Protein AF-A0A8J4TJF1-F1 (afdb_monomer_lite)

Secondary structure (DSSP, 8-state):
---PPPP-TT----STTEEEEEEPTTS--EEEETTEEEEPPTT-EEEEEEEEETTTEEEEEETTEEEEPPTT-EEEEEEEE-SS-EEEEEEEEPPGGGT-SS--SS--------PPPPSS------------------S------------

Sequence (151 aa):
MNVGGAVNEELQYYGPDSVCVDHDVNKAWSSARCSEVSTLSATRATCHRRICSSTEGLLLIFADNYFQCPLYGGSVRIDTVNTYYYLTGNATCPACSNVCQNCPSVQQLRQNSPSDEPKTIPCGKSGMSIYMNCNFRLLISIFLCTALMNK

Radius of gyration: 22.41 Å; chains: 1; bounding box: 71×41×35 Å

Foldseek 3Di:
DDPPPDDPQVQADDDPQKDKWAFDQVWWKWKDFAPDIDTDHRRDIGIFGWDADLAQFIWTDRPHDTWGAPQQWAKTWDFDADQGITMTGITTGHHSVVRDPRYYPDYDHDPPPRDDRPPGGHHHPPPPVPPPPPPPDDDDDDDDPDDPPDD

Organism: NCBI:txid100268

Structure (mmCIF, N/CA/C/O backbone):
data_AF-A0A8J4TJF1-F1
#
_entry.id   AF-A0A8J4TJF1-F1
#
loop_
_atom_site.group_PDB
_atom_site.id
_atom_site.type_symbol
_atom_site.label_atom_id
_atom_site.label_alt_id
_atom_site.label_comp_id
_atom_site.label_asym_id
_atom_site.label_entity_id
_atom_site.label_seq_id
_atom_site.pdbx_PDB_ins_code
_atom_site.Cartn_x
_atom_site.Cartn_y
_atom_site.Cartn_z
_atom_site.occupancy
_atom_site.B_iso_or_equiv
_atom_site.auth_seq_id
_atom_site.auth_comp_id
_atom_site.auth_asym_id
_atom_site.auth_atom_id
_atom_site.pdbx_PDB_model_num
ATOM 1 N N . MET A 1 1 ? 14.263 -29.223 -10.123 1.00 31.64 1 MET A N 1
ATOM 2 C CA . MET A 1 1 ? 13.463 -28.146 -10.743 1.00 31.64 1 MET A CA 1
ATOM 3 C C . MET A 1 1 ? 13.932 -26.840 -10.140 1.00 31.64 1 MET A C 1
ATOM 5 O O . MET A 1 1 ? 13.804 -26.655 -8.940 1.00 31.64 1 MET A O 1
ATOM 9 N N . ASN A 1 2 ? 14.598 -26.020 -10.947 1.00 27.58 2 ASN A N 1
ATOM 10 C CA . ASN A 1 2 ? 15.139 -24.733 -10.539 1.00 27.58 2 ASN A CA 1
ATOM 11 C C . ASN A 1 2 ? 14.001 -23.718 -10.698 1.00 27.58 2 ASN A C 1
ATOM 13 O O . ASN A 1 2 ? 13.703 -23.307 -11.817 1.00 27.58 2 ASN A O 1
ATOM 17 N N . VAL A 1 3 ? 13.288 -23.411 -9.615 1.00 41.81 3 VAL A N 1
ATOM 18 C CA . VAL A 1 3 ? 12.370 -22.270 -9.620 1.00 41.81 3 VAL A CA 1
ATOM 19 C C . VAL A 1 3 ? 13.282 -21.055 -9.536 1.00 41.81 3 VAL A C 1
ATOM 21 O O . VAL A 1 3 ? 13.799 -20.755 -8.463 1.00 41.81 3 VAL A O 1
ATOM 24 N N . GLY A 1 4 ? 13.569 -20.423 -10.680 1.00 34.03 4 GLY A N 1
ATOM 25 C CA . GLY A 1 4 ? 14.208 -19.109 -10.693 1.00 34.03 4 GLY A CA 1
ATOM 26 C C . GLY A 1 4 ? 13.456 -18.230 -9.700 1.00 34.03 4 GLY A C 1
ATOM 27 O O . GLY A 1 4 ? 12.236 -18.112 -9.808 1.00 34.03 4 GLY A O 1
ATOM 28 N N . GLY A 1 5 ? 14.150 -17.761 -8.660 1.00 38.03 5 GLY A N 1
ATOM 29 C CA . GLY A 1 5 ? 13.518 -17.152 -7.492 1.00 38.03 5 GLY A CA 1
ATOM 30 C C . GLY A 1 5 ? 12.552 -16.055 -7.921 1.00 38.03 5 GLY A C 1
ATOM 31 O O . GLY A 1 5 ? 12.964 -15.109 -8.588 1.00 38.03 5 GLY A O 1
ATOM 32 N N . ALA A 1 6 ? 11.271 -16.211 -7.582 1.00 54.47 6 ALA A N 1
ATOM 33 C CA . ALA A 1 6 ? 10.248 -15.231 -7.909 1.00 54.47 6 ALA A CA 1
ATOM 34 C C . ALA A 1 6 ? 10.659 -13.873 -7.324 1.00 54.47 6 ALA A C 1
ATOM 36 O O . ALA A 1 6 ? 10.808 -13.721 -6.110 1.00 54.47 6 ALA A O 1
ATOM 37 N N . VAL A 1 7 ? 10.897 -12.900 -8.200 1.00 65.31 7 VAL A N 1
ATOM 38 C CA . VAL A 1 7 ? 11.175 -11.521 -7.809 1.00 65.31 7 VAL A CA 1
ATOM 39 C C . VAL A 1 7 ? 9.899 -10.904 -7.245 1.00 65.31 7 VAL A C 1
ATOM 41 O O . VAL A 1 7 ? 8.835 -10.963 -7.853 1.00 65.31 7 VAL A O 1
ATOM 44 N N . ASN A 1 8 ? 10.000 -10.323 -6.052 1.00 78.06 8 ASN A N 1
ATOM 45 C CA . ASN A 1 8 ? 8.882 -9.677 -5.376 1.00 78.06 8 ASN A CA 1
ATOM 46 C C . ASN A 1 8 ? 8.742 -8.209 -5.817 1.00 78.06 8 ASN A C 1
ATOM 48 O O . ASN A 1 8 ? 8.940 -7.292 -5.022 1.00 78.06 8 ASN A O 1
ATOM 52 N N . GLU A 1 9 ? 8.471 -7.990 -7.104 1.00 81.12 9 GLU A N 1
ATOM 53 C CA . GLU A 1 9 ? 8.419 -6.653 -7.727 1.00 81.12 9 GLU A CA 1
ATOM 54 C C . GLU A 1 9 ? 7.304 -5.766 -7.159 1.00 81.12 9 GLU A C 1
ATOM 56 O O . GLU A 1 9 ? 7.412 -4.544 -7.158 1.00 81.12 9 GLU A O 1
ATOM 61 N N . GLU A 1 10 ? 6.247 -6.389 -6.637 1.00 85.69 10 GLU A N 1
ATOM 62 C CA . GLU A 1 10 ? 5.093 -5.717 -6.036 1.00 85.69 10 GLU A CA 1
ATOM 63 C C . GLU A 1 10 ? 5.268 -5.508 -4.523 1.00 85.69 10 GLU A C 1
ATOM 65 O O . GLU A 1 10 ? 4.343 -5.044 -3.864 1.00 85.69 10 GLU A O 1
ATOM 70 N N . LEU A 1 11 ? 6.438 -5.867 -3.973 1.00 87.69 11 LEU A N 1
ATOM 71 C CA . LEU A 1 11 ? 6.795 -5.757 -2.554 1.00 87.69 11 LEU A CA 1
ATOM 72 C C . LEU A 1 11 ? 5.826 -6.474 -1.599 1.00 87.69 11 LEU A C 1
ATOM 74 O O . LEU A 1 11 ? 5.649 -6.055 -0.459 1.00 87.69 11 LEU A O 1
ATOM 78 N N . GLN A 1 12 ? 5.233 -7.582 -2.045 1.00 90.88 12 GLN A N 1
ATOM 79 C CA . GLN A 1 12 ? 4.273 -8.359 -1.270 1.00 90.88 12 GLN A CA 1
ATOM 80 C C . GLN A 1 12 ? 4.888 -8.974 -0.009 1.00 90.88 12 GLN A C 1
ATOM 82 O O . GLN A 1 12 ? 6.053 -9.374 0.031 1.00 90.88 12 GLN A O 1
ATOM 87 N N . TYR A 1 13 ? 4.064 -9.138 1.011 1.00 91.75 13 TYR A N 1
ATOM 88 C CA . TYR A 1 13 ? 4.376 -9.866 2.224 1.00 91.75 13 TYR A CA 1
ATOM 89 C C . TYR A 1 13 ? 3.330 -10.952 2.463 1.00 91.75 13 TYR A C 1
ATOM 91 O O . TYR A 1 13 ? 2.130 -10.685 2.506 1.00 91.75 13 TYR A O 1
ATOM 99 N N . TYR A 1 14 ? 3.806 -12.171 2.699 1.00 90.94 14 TYR A N 1
ATOM 100 C CA . TYR A 1 14 ? 2.970 -13.319 3.027 1.00 90.94 14 TYR A CA 1
ATOM 101 C C . TYR A 1 14 ? 3.228 -13.729 4.478 1.00 90.94 14 TYR A C 1
ATOM 103 O O . TYR A 1 14 ? 4.363 -14.018 4.858 1.00 90.94 14 TYR A O 1
ATOM 111 N N . GLY A 1 15 ? 2.182 -13.737 5.303 1.00 91.56 15 GLY A N 1
ATOM 112 C CA . GLY A 1 15 ? 2.283 -14.082 6.721 1.00 91.56 15 GLY A CA 1
ATOM 113 C C . GLY A 1 15 ? 0.997 -13.796 7.503 1.00 91.56 15 GLY A C 1
ATOM 114 O O . GLY A 1 15 ? 0.049 -13.251 6.936 1.00 91.56 15 GLY A O 1
ATOM 115 N N . PRO A 1 16 ? 0.946 -14.133 8.804 1.00 91.75 16 PRO A N 1
ATOM 116 C CA . PRO A 1 16 ? -0.249 -13.937 9.639 1.00 91.75 16 PRO A CA 1
ATOM 117 C C . PRO A 1 16 ? -0.647 -12.460 9.785 1.00 91.75 16 PRO A C 1
ATOM 119 O O . PRO A 1 16 ? -1.823 -12.135 9.923 1.00 91.75 16 PRO A O 1
ATOM 122 N N . ASP A 1 17 ? 0.329 -11.561 9.676 1.00 93.31 17 ASP A N 1
ATOM 123 C CA . ASP A 1 17 ? 0.119 -10.114 9.703 1.00 93.31 17 ASP A CA 1
ATOM 124 C C . ASP A 1 17 ? -0.021 -9.522 8.296 1.00 93.31 17 ASP A C 1
ATOM 126 O O . ASP A 1 17 ? 0.309 -8.358 8.084 1.00 93.31 17 ASP A O 1
ATOM 130 N N . SER A 1 18 ? -0.442 -10.317 7.310 1.00 95.50 18 SER A N 1
ATOM 131 C CA . SER A 1 18 ? -0.733 -9.808 5.970 1.00 95.50 18 SER A CA 1
ATOM 132 C C . SER A 1 18 ? -2.194 -9.381 5.837 1.00 95.50 18 SER A C 1
ATOM 134 O O . SER A 1 18 ? -3.092 -9.942 6.465 1.00 95.50 18 SER A O 1
ATOM 136 N N . VAL A 1 19 ? -2.429 -8.366 5.012 1.00 95.94 19 VAL A N 1
ATOM 137 C CA . VAL A 1 19 ? -3.747 -7.997 4.493 1.00 95.94 19 VAL A CA 1
ATOM 138 C C . VAL A 1 19 ? -3.614 -7.760 2.997 1.00 95.94 19 VAL A C 1
ATOM 140 O O . VAL A 1 19 ? -2.650 -7.139 2.550 1.00 95.94 19 VAL A O 1
ATOM 143 N N . CYS A 1 20 ? -4.557 -8.284 2.221 1.00 95.00 20 CYS A N 1
ATOM 144 C CA . CYS A 1 20 ? -4.565 -8.108 0.777 1.00 95.00 20 CYS A CA 1
ATOM 145 C C . CYS A 1 20 ? -5.432 -6.907 0.406 1.00 95.00 20 CYS A C 1
ATOM 147 O O . CYS A 1 20 ? -6.517 -6.726 0.960 1.00 95.00 20 CYS A O 1
ATOM 149 N N . VAL A 1 21 ? -4.915 -6.078 -0.496 1.00 93.81 21 VAL A N 1
ATOM 150 C CA . VAL A 1 21 ? -5.565 -4.858 -0.974 1.00 93.81 21 VAL A CA 1
ATOM 151 C C . VAL A 1 21 ? -5.646 -4.888 -2.488 1.00 93.81 21 VAL A C 1
ATOM 153 O O . VAL A 1 21 ? -4.705 -5.317 -3.161 1.00 93.81 21 VAL A O 1
ATOM 156 N N . ASP A 1 22 ? -6.775 -4.430 -3.009 1.00 92.00 22 ASP A N 1
ATOM 157 C CA . ASP A 1 22 ? -6.994 -4.345 -4.446 1.00 92.00 22 ASP A CA 1
ATOM 158 C C . ASP A 1 22 ? -6.221 -3.163 -5.029 1.00 92.00 22 ASP A C 1
ATOM 160 O O . ASP A 1 22 ? -6.065 -2.110 -4.397 1.00 92.00 22 ASP A O 1
ATOM 164 N N . HIS A 1 23 ? -5.745 -3.319 -6.258 1.00 89.75 23 HIS A N 1
ATOM 165 C CA . HIS A 1 23 ? -5.196 -2.208 -7.025 1.00 89.75 23 HIS A CA 1
ATOM 166 C C . HIS A 1 23 ? -6.340 -1.325 -7.529 1.00 89.75 23 HIS A C 1
ATOM 168 O O . HIS A 1 23 ? -7.396 -1.813 -7.927 1.00 89.75 23 HIS A O 1
ATOM 174 N N . ASP A 1 24 ? -6.144 -0.008 -7.515 1.00 83.00 24 ASP A N 1
ATOM 175 C CA . ASP A 1 24 ? -7.087 0.915 -8.149 1.00 83.00 24 ASP A CA 1
ATOM 176 C C . ASP A 1 24 ? -6.978 0.807 -9.678 1.00 83.00 24 ASP A C 1
ATOM 178 O O . ASP A 1 24 ? -5.943 1.114 -10.277 1.00 83.00 24 ASP A O 1
ATOM 182 N N . VAL A 1 25 ? -8.083 0.419 -10.318 1.00 76.44 25 VAL A N 1
ATOM 183 C CA . VAL A 1 25 ? -8.192 0.258 -11.776 1.00 76.44 25 VAL A CA 1
ATOM 184 C C . VAL A 1 25 ? -7.883 1.532 -12.566 1.00 76.44 25 VAL A C 1
ATOM 186 O O . VAL A 1 25 ? -7.453 1.452 -13.715 1.00 76.44 25 VAL A O 1
ATOM 189 N N . ASN A 1 26 ? -8.067 2.710 -11.963 1.00 79.38 26 ASN A N 1
ATOM 190 C CA . ASN A 1 26 ? -7.852 4.004 -12.618 1.00 79.38 26 ASN A CA 1
ATOM 191 C C . ASN A 1 26 ? -6.432 4.548 -12.416 1.00 79.38 26 ASN A C 1
ATOM 193 O O . ASN A 1 26 ? -6.047 5.546 -13.033 1.00 79.38 26 ASN A O 1
ATOM 197 N N . LYS A 1 27 ? -5.664 3.928 -11.517 1.00 79.44 27 LYS A N 1
ATOM 198 C CA . LYS A 1 27 ? -4.320 4.344 -11.107 1.00 79.44 27 LYS A CA 1
ATOM 199 C C . LYS A 1 27 ? -3.440 3.102 -11.007 1.00 79.44 27 LYS A C 1
ATOM 201 O O . LYS A 1 27 ? -3.050 2.677 -9.917 1.00 79.44 27 LYS A O 1
ATOM 206 N N . ALA A 1 28 ? -3.170 2.538 -12.186 1.00 78.19 28 ALA A N 1
ATOM 207 C CA . ALA A 1 28 ? -2.385 1.327 -12.361 1.00 78.19 28 ALA A CA 1
ATOM 208 C C . ALA A 1 28 ? -1.059 1.398 -11.601 1.00 78.19 28 ALA A C 1
ATOM 210 O O . ALA A 1 28 ? -0.428 2.453 -11.499 1.00 78.19 28 ALA A O 1
ATOM 211 N N . TRP A 1 29 ? -0.650 0.250 -11.077 1.00 87.69 29 TRP A N 1
ATOM 212 C CA . TRP A 1 29 ? 0.616 0.130 -10.383 1.00 87.69 29 TRP A CA 1
ATOM 213 C C . TRP A 1 29 ? 1.750 -0.006 -11.387 1.00 87.69 29 TRP A C 1
ATOM 215 O O . TRP A 1 29 ? 1.602 -0.609 -12.451 1.00 87.69 29 TRP A O 1
ATOM 225 N N . SER A 1 30 ? 2.909 0.517 -11.026 1.00 88.81 30 SER A N 1
ATOM 226 C CA . SER A 1 30 ? 4.137 0.318 -11.777 1.00 88.81 30 SER A CA 1
ATOM 227 C C . SER A 1 30 ? 5.286 0.038 -10.832 1.00 88.81 30 SER A C 1
ATOM 229 O O . SER A 1 30 ? 5.451 0.740 -9.830 1.00 88.81 30 SER A O 1
ATOM 231 N N . SER A 1 31 ? 6.087 -0.960 -11.184 1.00 88.56 31 SER A N 1
ATOM 232 C CA . SER A 1 31 ? 7.399 -1.192 -10.600 1.00 88.56 31 SER A CA 1
ATOM 233 C C . SER A 1 31 ? 8.465 -0.734 -11.594 1.00 88.56 31 SER A C 1
ATOM 235 O O . SER A 1 31 ? 8.351 -0.945 -12.799 1.00 88.56 31 SER A O 1
ATOM 237 N N . ALA A 1 32 ? 9.504 -0.072 -11.103 1.00 88.00 32 ALA A N 1
ATOM 238 C CA . ALA A 1 32 ? 10.636 0.353 -11.910 1.00 88.00 32 ALA A CA 1
ATOM 239 C C . ALA A 1 32 ? 11.941 -0.133 -11.283 1.00 88.00 32 ALA A C 1
ATOM 241 O O . ALA A 1 32 ? 12.126 -0.065 -10.063 1.00 88.00 32 ALA A O 1
ATOM 242 N N . ARG A 1 33 ? 12.851 -0.604 -12.134 1.00 87.50 33 ARG A N 1
ATOM 243 C CA . ARG A 1 33 ? 14.202 -1.035 -11.778 1.00 87.50 33 ARG A CA 1
ATOM 244 C C . ARG A 1 33 ? 15.162 -0.610 -12.880 1.00 87.50 33 ARG A C 1
ATOM 246 O O . ARG A 1 33 ? 14.969 -0.950 -14.040 1.00 87.50 33 ARG A O 1
ATOM 253 N N . CYS A 1 34 ? 16.235 0.092 -12.530 1.00 84.06 34 CYS A N 1
ATOM 254 C CA . CYS A 1 34 ? 17.134 0.695 -13.515 1.00 84.06 34 CYS A CA 1
ATOM 255 C C . CYS A 1 34 ? 16.369 1.550 -14.546 1.00 84.06 34 CYS A C 1
ATOM 257 O O . CYS A 1 34 ? 15.718 2.522 -14.176 1.00 84.06 34 CYS A O 1
ATOM 259 N N . SER A 1 35 ? 16.450 1.198 -15.831 1.00 81.12 35 SER A N 1
ATOM 260 C CA . SER A 1 35 ? 15.706 1.833 -16.926 1.00 81.12 35 SER A CA 1
ATOM 261 C C . SER A 1 35 ? 14.476 1.026 -17.351 1.00 81.12 35 SER A C 1
ATOM 263 O O . SER A 1 35 ? 13.811 1.390 -18.317 1.00 81.12 35 SER A O 1
ATOM 265 N N . GLU A 1 36 ? 14.188 -0.076 -16.659 1.00 83.12 36 GLU A N 1
ATOM 266 C CA . GLU A 1 36 ? 13.055 -0.950 -16.934 1.00 83.12 36 GLU A CA 1
ATOM 267 C C . GLU A 1 36 ? 11.865 -0.527 -16.076 1.00 83.12 36 GLU A C 1
ATOM 269 O O . GLU A 1 36 ? 11.976 -0.352 -14.860 1.00 83.12 36 GLU A O 1
ATOM 274 N N . VAL A 1 37 ? 10.716 -0.364 -16.727 1.00 83.81 37 VAL A N 1
ATOM 275 C CA . VAL A 1 37 ? 9.444 -0.055 -16.080 1.00 83.81 37 VAL A CA 1
ATOM 276 C C . VAL A 1 37 ? 8.456 -1.147 -16.450 1.00 83.81 37 VAL A C 1
ATOM 278 O O . VAL A 1 37 ? 8.179 -1.376 -17.627 1.00 83.81 37 VAL A O 1
ATOM 281 N N . SER A 1 38 ? 7.905 -1.789 -15.431 1.00 82.94 38 SER A N 1
ATOM 282 C CA . SER A 1 38 ? 6.863 -2.797 -15.542 1.00 82.94 38 SER A CA 1
ATOM 283 C C . SER A 1 38 ? 5.551 -2.197 -15.054 1.00 82.94 38 SER A C 1
ATOM 285 O O . SER A 1 38 ? 5.408 -1.833 -13.887 1.00 82.94 38 SER A O 1
ATOM 287 N N . THR A 1 39 ? 4.565 -2.088 -15.943 1.00 82.94 39 THR A N 1
ATOM 288 C CA . THR A 1 39 ? 3.191 -1.762 -15.543 1.00 82.94 39 THR A CA 1
ATOM 289 C C . THR 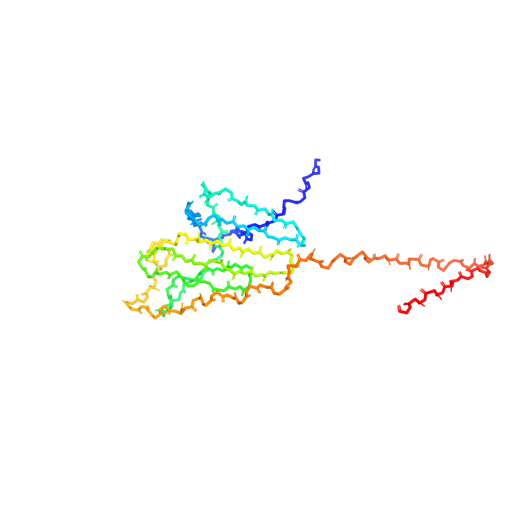A 1 39 ? 2.489 -3.036 -15.091 1.00 82.94 39 THR A C 1
ATOM 291 O O . THR A 1 39 ? 2.448 -4.033 -15.811 1.00 82.94 39 THR A O 1
ATOM 294 N N . LEU A 1 40 ? 1.928 -3.001 -13.890 1.00 75.94 40 LEU A N 1
ATOM 295 C CA . LEU A 1 40 ? 1.231 -4.118 -13.275 1.00 75.94 40 LEU A CA 1
ATOM 296 C C . LEU A 1 40 ? -0.263 -4.018 -13.603 1.00 75.94 40 LEU A C 1
ATOM 298 O O . LEU A 1 40 ? -0.845 -2.931 -13.602 1.00 75.94 40 LEU A O 1
ATOM 302 N N . SER A 1 41 ? -0.892 -5.157 -13.909 1.00 69.06 41 SER A N 1
ATOM 303 C CA . SER A 1 41 ? -2.325 -5.189 -14.229 1.00 69.06 41 SER A CA 1
ATOM 304 C C . SER A 1 41 ? -3.148 -4.689 -13.048 1.00 69.06 41 SER A C 1
ATOM 306 O O . SER A 1 41 ? -3.060 -5.245 -11.956 1.00 69.06 41 SER A O 1
ATOM 308 N N . ALA A 1 42 ? -4.011 -3.707 -13.298 1.00 63.72 42 ALA A N 1
ATOM 309 C CA . ALA A 1 42 ? -4.820 -3.073 -12.265 1.00 63.72 42 ALA A CA 1
ATOM 310 C C . ALA A 1 42 ? -5.981 -3.951 -11.746 1.00 63.72 42 ALA A C 1
ATOM 312 O O . ALA A 1 42 ? -6.673 -3.574 -10.812 1.00 63.72 42 ALA A O 1
ATOM 313 N N . THR A 1 43 ? -6.199 -5.136 -12.327 1.00 63.19 43 THR A N 1
ATOM 314 C CA . THR A 1 43 ? -7.216 -6.121 -11.902 1.00 63.19 43 THR A CA 1
ATOM 315 C C . THR A 1 43 ? -6.710 -7.110 -10.847 1.00 63.19 43 THR A C 1
ATOM 317 O O . THR A 1 43 ? -7.211 -8.231 -10.746 1.00 63.19 43 THR A O 1
ATOM 320 N N . ARG A 1 44 ? -5.675 -6.740 -10.091 1.00 80.50 44 ARG A N 1
ATOM 321 C CA . ARG A 1 44 ? -4.991 -7.625 -9.143 1.00 80.50 44 ARG A CA 1
ATOM 322 C C . ARG A 1 44 ? -5.113 -7.100 -7.717 1.00 80.50 44 ARG A C 1
ATOM 324 O O . ARG A 1 44 ? -5.335 -5.916 -7.490 1.00 80.50 44 ARG A O 1
ATOM 331 N N . ALA A 1 45 ? -4.933 -8.010 -6.769 1.00 89.00 45 ALA A N 1
ATOM 332 C CA . ALA A 1 45 ? -4.733 -7.699 -5.364 1.00 89.00 45 ALA A CA 1
ATOM 333 C C . ALA A 1 45 ? -3.321 -8.121 -4.958 1.00 89.00 45 ALA A C 1
ATOM 335 O O . ALA A 1 45 ? -2.793 -9.111 -5.476 1.00 89.00 45 ALA A O 1
ATOM 336 N N . THR A 1 46 ? -2.721 -7.388 -4.025 1.00 90.94 46 THR A N 1
ATOM 337 C CA . THR A 1 46 ? -1.424 -7.744 -3.436 1.00 90.94 46 THR A CA 1
ATOM 338 C C . THR A 1 46 ? -1.500 -7.725 -1.918 1.00 90.94 46 THR A C 1
ATOM 340 O O . THR A 1 46 ? -2.231 -6.926 -1.331 1.00 90.94 46 THR A O 1
ATOM 343 N N . CYS A 1 47 ? -0.782 -8.644 -1.272 1.00 93.62 47 CYS A N 1
ATOM 344 C CA . CYS A 1 47 ? -0.812 -8.799 0.181 1.00 93.62 47 CYS A CA 1
ATOM 345 C C . CYS A 1 47 ? 0.390 -8.114 0.819 1.00 93.62 47 CYS A C 1
ATOM 347 O O . CYS A 1 47 ? 1.514 -8.313 0.372 1.00 93.62 47 CYS A O 1
ATOM 349 N N . HIS A 1 48 ? 0.153 -7.320 1.862 1.00 94.44 48 HIS A N 1
ATOM 350 C CA . HIS A 1 48 ? 1.172 -6.500 2.524 1.00 94.44 48 HIS A CA 1
ATOM 351 C C . HIS A 1 48 ? 1.087 -6.635 4.029 1.00 94.44 48 HIS A C 1
ATOM 353 O O . HIS A 1 48 ? 0.032 -6.957 4.578 1.00 94.44 48 HIS A O 1
ATOM 359 N N . ARG A 1 49 ? 2.204 -6.384 4.714 1.00 95.94 49 ARG A N 1
ATOM 360 C CA . ARG A 1 49 ? 2.228 -6.423 6.175 1.00 95.94 49 ARG A CA 1
ATOM 361 C C . ARG A 1 49 ? 1.387 -5.270 6.725 1.00 95.94 49 ARG A C 1
ATOM 363 O O . ARG A 1 49 ? 1.455 -4.156 6.211 1.00 95.94 49 ARG A O 1
ATOM 370 N N . ARG A 1 50 ? 0.628 -5.531 7.788 1.00 96.00 50 ARG A N 1
ATOM 371 C CA . ARG A 1 50 ? -0.193 -4.530 8.477 1.00 96.00 50 ARG A CA 1
ATOM 372 C C . ARG A 1 50 ? 0.324 -4.202 9.871 1.00 96.00 50 ARG A C 1
ATOM 374 O O . ARG A 1 50 ? 0.890 -5.055 10.549 1.00 96.00 50 ARG A O 1
ATOM 381 N N . ILE A 1 51 ? 0.006 -2.997 10.331 1.00 95.88 51 ILE A N 1
ATOM 382 C CA . ILE A 1 51 ? -0.007 -2.617 11.746 1.00 95.88 51 ILE A CA 1
ATOM 383 C C . ILE A 1 51 ? -1.375 -2.018 12.067 1.00 95.88 51 ILE A C 1
ATOM 385 O O . ILE A 1 51 ? -1.932 -1.255 11.280 1.00 95.88 51 ILE A O 1
ATOM 389 N N . CYS A 1 52 ? -1.908 -2.362 13.238 1.00 96.38 52 CYS A N 1
ATOM 390 C CA . CYS A 1 52 ? -3.094 -1.725 13.797 1.00 96.38 52 CYS A CA 1
ATOM 391 C C . CYS A 1 52 ? -2.672 -0.758 14.903 1.00 96.38 52 CYS A C 1
ATOM 393 O O . CYS A 1 52 ? -2.078 -1.173 15.897 1.00 96.38 52 CYS A O 1
ATOM 395 N N . SER A 1 53 ? -2.998 0.517 14.725 1.00 94.94 53 SER A N 1
ATOM 396 C CA . SER A 1 53 ? -2.729 1.599 15.665 1.00 94.94 53 SER A CA 1
ATOM 397 C C . SER A 1 53 ? -4.043 2.144 16.217 1.00 94.94 53 S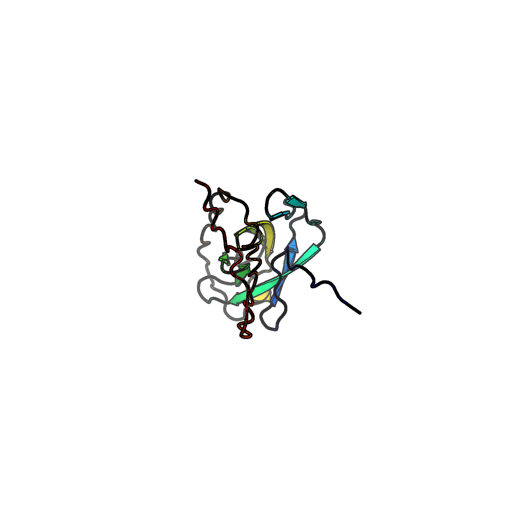ER A C 1
ATOM 399 O O . SER A 1 53 ? -4.971 2.435 15.463 1.00 94.94 53 SER A O 1
ATOM 401 N N . SER A 1 54 ? -4.120 2.333 17.534 1.00 94.75 54 SER A N 1
ATOM 402 C CA . SER A 1 54 ? -5.300 2.917 18.181 1.00 94.75 54 SER A CA 1
ATOM 403 C C . SER A 1 54 ? -5.487 4.405 17.872 1.00 94.75 54 SER A C 1
ATOM 405 O O . SER A 1 54 ? -6.567 4.934 18.119 1.00 94.75 54 SER A O 1
ATOM 407 N N . THR A 1 55 ? -4.466 5.078 17.333 1.00 93.44 55 THR A N 1
ATOM 408 C CA . THR A 1 55 ? -4.504 6.498 16.947 1.00 93.44 55 THR A CA 1
ATOM 409 C C . THR A 1 55 ? -4.499 6.691 15.435 1.00 93.44 55 THR A C 1
ATOM 411 O O . THR A 1 55 ? -5.168 7.585 14.924 1.00 93.44 55 THR A O 1
ATOM 414 N N . GLU A 1 56 ? -3.771 5.844 14.706 1.00 93.94 56 GLU A N 1
ATOM 415 C CA . GLU A 1 56 ? -3.598 5.973 13.257 1.00 93.94 56 GLU A CA 1
ATOM 416 C C . GLU A 1 56 ? -4.446 4.987 12.453 1.00 93.94 56 GLU A C 1
ATOM 418 O O . GLU A 1 56 ? -4.520 5.135 11.239 1.00 93.94 56 GLU A O 1
ATOM 423 N N . GLY A 1 57 ? -5.116 4.022 13.085 1.00 95.94 57 GLY A N 1
ATOM 424 C CA . GLY A 1 57 ? -5.919 3.012 12.398 1.00 95.94 57 GLY A CA 1
ATOM 425 C C . GLY A 1 57 ? -5.067 1.942 11.714 1.00 95.94 57 GLY A C 1
ATOM 426 O O . GLY A 1 57 ? -4.103 1.440 12.292 1.00 95.94 57 GLY A O 1
ATOM 427 N N . LEU A 1 58 ? -5.449 1.555 10.496 1.00 96.88 58 LEU A N 1
ATOM 428 C CA . LEU A 1 58 ? -4.731 0.560 9.700 1.00 96.88 58 LEU A CA 1
ATOM 429 C C . LEU A 1 58 ? -3.549 1.214 8.968 1.00 96.88 58 LEU A C 1
ATOM 431 O O . LEU A 1 58 ? -3.739 2.133 8.172 1.00 96.88 58 LEU A O 1
ATOM 435 N N . LEU A 1 59 ? -2.344 0.700 9.203 1.00 96.25 59 LEU A N 1
ATOM 436 C CA . LEU A 1 59 ? -1.136 1.044 8.458 1.00 96.25 59 LEU A CA 1
ATOM 437 C C . LEU A 1 59 ? -0.719 -0.148 7.597 1.00 96.25 59 LEU A C 1
ATOM 439 O O . LEU A 1 59 ? -0.596 -1.265 8.106 1.00 96.25 59 LEU A O 1
ATOM 443 N N . LEU A 1 60 ? -0.472 0.090 6.313 1.00 95.94 60 LEU A N 1
ATOM 444 C CA . LEU A 1 60 ? 0.167 -0.874 5.420 1.00 95.94 60 LEU A CA 1
ATOM 445 C C . LEU A 1 60 ? 1.664 -0.604 5.366 1.00 95.94 60 LEU A C 1
ATOM 447 O O . LEU A 1 60 ? 2.084 0.552 5.347 1.00 95.94 60 LEU A O 1
ATOM 451 N N . ILE A 1 61 ? 2.459 -1.666 5.310 1.00 93.31 61 ILE A N 1
ATOM 452 C CA . ILE A 1 61 ? 3.911 -1.574 5.195 1.00 93.31 61 ILE A CA 1
ATOM 453 C C . ILE A 1 61 ? 4.330 -2.083 3.826 1.00 93.31 61 ILE A C 1
ATOM 455 O O . ILE A 1 61 ? 4.103 -3.249 3.497 1.00 93.31 61 ILE A O 1
ATOM 459 N N . PHE A 1 62 ? 4.993 -1.211 3.074 1.00 90.19 62 PHE A N 1
ATOM 460 C CA . PHE A 1 62 ? 5.631 -1.539 1.807 1.00 90.19 62 PHE A CA 1
ATOM 461 C C . PHE A 1 62 ? 7.132 -1.314 1.941 1.00 90.19 62 PHE A C 1
ATOM 463 O O . PHE A 1 62 ? 7.573 -0.189 2.185 1.00 90.19 62 PHE A O 1
ATOM 470 N N . ALA A 1 63 ? 7.913 -2.386 1.790 1.00 81.12 63 ALA A N 1
ATOM 471 C CA . ALA A 1 63 ? 9.318 -2.408 2.197 1.00 81.12 63 ALA A CA 1
ATOM 472 C C . ALA A 1 63 ? 9.478 -1.921 3.653 1.00 81.12 63 ALA A C 1
ATOM 474 O O . ALA A 1 63 ? 9.093 -2.647 4.565 1.00 81.12 63 ALA A O 1
ATOM 475 N N . ASP A 1 64 ? 9.969 -0.696 3.855 1.00 82.50 64 ASP A N 1
ATOM 476 C CA . ASP A 1 64 ? 10.184 -0.077 5.171 1.00 82.50 64 ASP A CA 1
ATOM 477 C C . ASP A 1 64 ? 9.320 1.181 5.393 1.00 82.50 64 ASP A C 1
ATOM 479 O O . ASP A 1 64 ? 9.499 1.908 6.371 1.00 82.50 64 ASP A O 1
ATOM 483 N N . ASN A 1 65 ? 8.386 1.459 4.477 1.00 89.69 65 ASN A N 1
ATOM 484 C CA . ASN A 1 65 ? 7.540 2.647 4.503 1.00 89.69 65 ASN A CA 1
ATOM 485 C C . ASN A 1 65 ? 6.119 2.312 4.951 1.00 89.69 65 ASN A C 1
ATOM 487 O O . ASN A 1 65 ? 5.566 1.270 4.592 1.00 89.69 65 ASN A O 1
ATOM 491 N N . TYR A 1 66 ? 5.524 3.232 5.707 1.00 92.81 66 TYR A N 1
ATOM 492 C CA . TYR A 1 66 ? 4.196 3.093 6.291 1.00 92.81 66 TYR A CA 1
ATOM 493 C C . TYR A 1 66 ? 3.205 3.963 5.528 1.00 92.81 66 TYR A C 1
ATOM 495 O O . TYR A 1 66 ? 3.434 5.157 5.348 1.00 92.81 66 TYR A O 1
ATOM 503 N N . PHE A 1 67 ? 2.085 3.372 5.129 1.00 94.38 67 PHE A N 1
ATOM 504 C CA . PHE A 1 67 ? 1.003 4.056 4.436 1.00 94.38 67 PHE A CA 1
ATOM 505 C C . PHE A 1 67 ? -0.262 3.945 5.268 1.00 94.38 67 PHE A C 1
ATOM 507 O O . PHE A 1 67 ? -0.777 2.850 5.504 1.00 94.38 67 PHE A O 1
ATOM 514 N N . GLN A 1 68 ? -0.761 5.090 5.723 1.00 95.50 68 GLN A N 1
ATOM 515 C CA . GLN A 1 68 ? -1.983 5.135 6.511 1.00 95.50 68 GLN A CA 1
ATOM 516 C C . GLN A 1 68 ? -3.214 4.958 5.618 1.00 95.50 68 GLN A C 1
ATOM 518 O O . GLN A 1 68 ? -3.439 5.745 4.697 1.00 95.50 68 GLN A O 1
ATOM 523 N N . CYS A 1 69 ? -4.019 3.935 5.906 1.00 95.38 69 CYS A N 1
ATOM 524 C CA . CYS A 1 69 ? -5.308 3.728 5.259 1.00 95.38 69 CYS A CA 1
ATOM 525 C C . CYS A 1 69 ? -6.374 4.660 5.852 1.00 95.38 69 CYS A C 1
ATOM 527 O O . CYS A 1 69 ? -6.393 4.850 7.072 1.00 95.38 69 CYS A O 1
ATOM 529 N N . PRO A 1 70 ? -7.317 5.179 5.045 1.00 95.50 70 PRO A N 1
ATOM 530 C CA . PRO A 1 70 ? -8.471 5.902 5.568 1.00 95.50 70 PRO A CA 1
ATOM 531 C C . PRO A 1 70 ? -9.306 5.047 6.526 1.00 95.50 70 PRO A C 1
ATOM 533 O O . PRO A 1 70 ? -9.542 3.866 6.269 1.00 95.50 70 PRO A O 1
ATOM 536 N N . LEU A 1 71 ? -9.798 5.654 7.609 1.00 95.44 71 LEU A N 1
ATOM 537 C CA . LEU A 1 71 ? -10.528 4.964 8.679 1.00 95.44 71 LEU A CA 1
ATOM 538 C C . LEU A 1 71 ? -11.692 4.100 8.163 1.00 95.44 71 LEU A C 1
ATOM 540 O O . LEU A 1 71 ? -11.858 2.959 8.596 1.00 95.44 71 LEU A O 1
ATOM 544 N N . TYR A 1 72 ? -12.452 4.632 7.205 1.00 95.50 72 TYR A N 1
ATOM 545 C CA . TYR A 1 72 ? -13.623 3.985 6.603 1.00 95.50 72 TYR A CA 1
ATOM 546 C C . TYR A 1 72 ? -13.309 3.209 5.313 1.00 95.50 72 TYR A C 1
ATOM 548 O O . TYR A 1 72 ? -14.223 2.741 4.639 1.00 95.50 72 TYR A O 1
ATOM 556 N N . GLY A 1 73 ? -12.027 3.049 4.981 1.00 94.88 73 GLY A N 1
ATOM 557 C CA . GLY A 1 73 ? -11.576 2.466 3.723 1.00 94.88 73 GLY A CA 1
ATOM 558 C C . GLY A 1 73 ? -11.536 3.485 2.586 1.00 94.88 73 GLY A C 1
ATOM 559 O O . GLY A 1 73 ? -12.015 4.614 2.706 1.00 94.88 73 GLY A O 1
ATOM 560 N N . GLY A 1 74 ? -10.912 3.086 1.483 1.00 92.25 74 GLY A N 1
ATOM 561 C CA . GLY A 1 74 ? -10.726 3.935 0.309 1.00 92.25 74 GLY A CA 1
ATOM 562 C C . GLY A 1 74 ? -9.310 3.880 -0.247 1.00 92.25 74 GLY A C 1
ATOM 563 O O . GLY A 1 74 ? -8.486 3.068 0.169 1.00 92.25 74 GLY A O 1
ATOM 564 N N . SER A 1 75 ? -9.035 4.749 -1.214 1.00 90.62 75 SER A N 1
ATOM 565 C CA . SER A 1 75 ? -7.768 4.741 -1.940 1.00 90.62 75 SER A CA 1
ATOM 566 C C . SER A 1 75 ? -6.652 5.437 -1.161 1.00 90.62 75 SER A C 1
ATOM 568 O O . SER A 1 75 ? -6.825 6.553 -0.671 1.00 90.62 75 SER A O 1
ATOM 570 N N . VAL A 1 76 ? -5.470 4.826 -1.147 1.00 91.81 76 VAL A N 1
ATOM 571 C CA . VAL A 1 76 ? -4.218 5.432 -0.686 1.00 91.81 76 VAL A CA 1
ATOM 572 C C . VAL A 1 76 ? -3.176 5.368 -1.798 1.00 91.81 76 VAL A C 1
ATOM 574 O O . VAL A 1 76 ? -3.025 4.342 -2.459 1.00 91.81 76 VAL A O 1
ATOM 577 N N . ARG A 1 77 ? -2.459 6.472 -2.027 1.00 91.88 77 ARG A N 1
ATOM 578 C CA . ARG A 1 77 ? -1.330 6.489 -2.959 1.00 91.88 77 ARG A CA 1
ATOM 579 C C . ARG A 1 77 ? -0.147 5.772 -2.316 1.00 91.88 77 ARG A C 1
ATOM 581 O O . ARG A 1 77 ? 0.314 6.179 -1.253 1.00 91.88 77 ARG A O 1
ATOM 588 N N . ILE A 1 78 ? 0.322 4.726 -2.980 1.00 91.06 78 ILE A N 1
ATOM 589 C CA . ILE A 1 78 ? 1.570 4.043 -2.670 1.00 91.06 78 ILE A CA 1
ATOM 590 C C . ILE A 1 78 ? 2.652 4.665 -3.535 1.00 91.06 78 ILE A C 1
ATOM 592 O O . ILE A 1 78 ? 2.493 4.791 -4.750 1.00 91.06 78 ILE A O 1
ATOM 596 N N . ASP A 1 79 ? 3.731 5.074 -2.889 1.00 90.25 79 ASP A N 1
ATOM 597 C CA . ASP A 1 79 ? 4.897 5.636 -3.544 1.00 90.25 79 ASP A CA 1
ATOM 598 C C . ASP A 1 79 ? 6.115 5.332 -2.682 1.00 90.25 79 ASP A C 1
ATOM 600 O O . ASP A 1 79 ? 6.270 5.878 -1.592 1.00 90.25 79 ASP A O 1
ATOM 604 N N . THR A 1 80 ? 6.906 4.342 -3.084 1.00 89.12 80 THR A N 1
ATOM 605 C CA . THR A 1 80 ? 7.962 3.812 -2.226 1.00 89.12 80 THR A CA 1
ATOM 606 C C . THR A 1 80 ? 9.134 3.284 -3.027 1.00 89.12 80 THR A C 1
ATOM 608 O O . THR A 1 80 ? 8.980 2.751 -4.122 1.00 89.12 80 THR A O 1
ATOM 611 N N . VAL A 1 81 ? 10.326 3.405 -2.457 1.00 87.38 81 VAL A N 1
ATOM 612 C CA . VAL A 1 81 ? 11.569 2.923 -3.045 1.00 87.38 81 VAL A CA 1
ATOM 613 C C . VAL A 1 81 ? 12.287 2.025 -2.046 1.00 87.38 81 VAL A C 1
ATOM 615 O O . VAL A 1 81 ? 12.367 2.336 -0.858 1.00 87.38 81 VAL A O 1
ATOM 618 N N . ASN A 1 82 ? 12.825 0.905 -2.527 1.00 83.94 82 ASN A N 1
ATOM 619 C CA . ASN A 1 82 ? 13.766 0.081 -1.776 1.00 83.94 82 ASN A CA 1
ATOM 620 C C . ASN A 1 82 ? 15.090 -0.065 -2.548 1.00 83.94 82 ASN A C 1
ATOM 622 O O . ASN A 1 82 ? 15.343 0.622 -3.533 1.00 83.94 82 ASN A O 1
ATOM 626 N N . THR A 1 83 ? 15.973 -0.961 -2.104 1.00 82.31 83 THR A N 1
ATOM 627 C CA . THR A 1 83 ? 17.285 -1.165 -2.745 1.00 82.31 83 THR A CA 1
ATOM 628 C C . THR A 1 83 ? 17.209 -1.659 -4.198 1.00 82.31 83 THR A C 1
ATOM 630 O O . THR A 1 83 ? 18.192 -1.523 -4.929 1.00 82.31 83 THR A O 1
ATOM 633 N N . TYR A 1 84 ? 16.081 -2.227 -4.627 1.00 82.69 84 TYR A N 1
ATOM 634 C CA . TYR A 1 84 ? 15.926 -2.919 -5.910 1.00 82.69 84 TYR A CA 1
ATOM 635 C C . TYR A 1 84 ? 14.836 -2.341 -6.813 1.00 82.69 84 TYR A C 1
ATOM 637 O O . TYR A 1 84 ? 15.004 -2.382 -8.026 1.00 82.69 84 TYR A O 1
ATOM 645 N N . TYR A 1 85 ? 13.751 -1.821 -6.240 1.00 85.44 85 TYR A N 1
ATOM 646 C CA . TYR A 1 85 ? 12.553 -1.401 -6.956 1.00 85.44 85 TYR A CA 1
ATOM 647 C C . TYR A 1 85 ? 12.028 -0.071 -6.424 1.00 85.44 85 TYR A C 1
ATOM 649 O O . TYR A 1 85 ? 12.019 0.182 -5.216 1.00 85.44 85 TYR A O 1
ATOM 657 N N . TYR A 1 86 ? 11.553 0.754 -7.347 1.00 88.25 86 TYR A N 1
ATOM 658 C CA . TYR A 1 86 ? 10.595 1.814 -7.077 1.00 88.25 86 TYR A CA 1
ATOM 659 C C . TYR A 1 86 ? 9.197 1.287 -7.406 1.00 88.25 86 TYR A C 1
ATOM 661 O O . TYR A 1 86 ? 9.004 0.709 -8.471 1.00 88.25 86 TYR A O 1
ATOM 669 N N . LEU A 1 87 ? 8.244 1.445 -6.494 1.00 89.38 87 LEU A N 1
ATOM 670 C CA . LEU A 1 87 ? 6.868 0.990 -6.642 1.00 89.38 87 LEU A CA 1
ATOM 671 C C . LEU A 1 87 ? 5.924 2.167 -6.433 1.00 89.38 87 LEU A C 1
ATOM 673 O O . LEU A 1 87 ? 5.994 2.856 -5.413 1.00 89.38 87 LEU A O 1
ATOM 677 N N . THR A 1 88 ? 5.011 2.365 -7.377 1.00 90.19 88 THR A N 1
ATOM 678 C CA . THR A 1 88 ? 4.036 3.448 -7.297 1.00 90.19 88 THR A CA 1
ATOM 679 C C . THR A 1 88 ? 2.679 3.032 -7.851 1.00 90.19 88 THR A C 1
ATOM 681 O O . THR A 1 88 ? 2.599 2.251 -8.795 1.00 90.19 88 THR A O 1
ATOM 684 N N . GLY A 1 89 ? 1.600 3.529 -7.250 1.00 89.69 89 GLY A N 1
ATOM 685 C CA . GLY A 1 89 ? 0.223 3.197 -7.626 1.00 89.69 89 GLY A CA 1
ATOM 686 C C . GLY A 1 89 ? -0.773 3.639 -6.559 1.00 89.69 89 GLY A C 1
ATOM 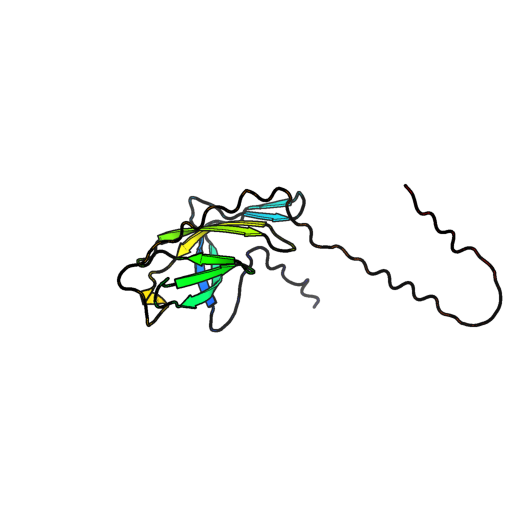687 O O . GLY A 1 89 ? -0.409 4.385 -5.649 1.00 89.69 89 GLY A O 1
ATOM 688 N N . ASN A 1 90 ? -2.020 3.182 -6.650 1.00 91.25 90 ASN A N 1
ATOM 689 C CA . ASN A 1 90 ? -3.015 3.376 -5.594 1.00 91.25 90 ASN A CA 1
ATOM 690 C C . ASN A 1 90 ? -3.544 2.033 -5.081 1.00 91.25 90 ASN A C 1
ATOM 692 O O . ASN A 1 90 ? -4.000 1.198 -5.864 1.00 91.25 90 ASN A O 1
ATOM 696 N N . ALA A 1 91 ? -3.506 1.839 -3.766 1.00 91.94 91 ALA A N 1
ATOM 697 C CA . ALA A 1 91 ? -4.100 0.691 -3.094 1.00 91.94 91 ALA A CA 1
ATOM 698 C C . ALA A 1 91 ? -5.499 1.045 -2.582 1.00 91.94 91 ALA A C 1
ATOM 700 O O . ALA A 1 91 ? -5.689 2.106 -1.985 1.00 91.94 91 ALA A O 1
ATOM 701 N N . THR A 1 92 ? -6.455 0.136 -2.744 1.00 93.50 92 THR A N 1
ATOM 702 C CA . THR A 1 92 ? -7.779 0.250 -2.130 1.00 93.50 92 THR A CA 1
ATOM 703 C C . THR A 1 92 ? -7.749 -0.416 -0.760 1.00 93.50 92 THR A C 1
ATOM 705 O O . THR A 1 92 ? -7.778 -1.640 -0.638 1.00 93.50 92 THR A O 1
ATOM 708 N N . CYS A 1 93 ? -7.666 0.397 0.290 1.00 94.50 93 CYS A N 1
ATOM 709 C CA . CYS A 1 93 ? -7.685 -0.077 1.663 1.00 94.50 93 CYS A CA 1
ATOM 710 C C . CYS A 1 93 ? -9.095 -0.505 2.095 1.00 94.50 93 CYS A C 1
ATOM 712 O O . CYS A 1 93 ? -10.062 0.226 1.840 1.00 94.50 93 CYS A O 1
ATOM 714 N N . PRO A 1 94 ? -9.224 -1.607 2.854 1.00 96.31 94 PRO A N 1
ATOM 715 C CA . PRO A 1 94 ? -10.444 -1.891 3.597 1.00 96.31 94 PRO A CA 1
ATOM 716 C C . PRO A 1 94 ? -10.634 -0.885 4.741 1.00 96.31 94 PRO A C 1
ATOM 718 O O . PRO A 1 94 ? -9.693 -0.211 5.171 1.00 96.31 94 PRO A O 1
ATOM 721 N N . ALA A 1 95 ? -11.852 -0.824 5.281 1.00 96.75 95 ALA A N 1
ATOM 722 C CA . ALA A 1 95 ? -12.110 -0.107 6.525 1.00 96.75 95 ALA A CA 1
ATOM 723 C C . ALA A 1 95 ? -11.282 -0.698 7.674 1.00 96.75 95 ALA A C 1
ATOM 725 O O . ALA A 1 95 ? -11.116 -1.917 7.768 1.00 96.75 95 ALA A O 1
ATOM 726 N N . CYS A 1 96 ? -10.809 0.160 8.583 1.00 97.38 96 CYS A N 1
ATOM 727 C CA . CYS A 1 96 ? -9.982 -0.267 9.713 1.00 97.38 96 CYS A CA 1
ATOM 728 C C . CYS A 1 96 ? -10.675 -1.364 10.536 1.00 97.38 96 CYS A C 1
ATOM 730 O O . CYS A 1 96 ? -10.052 -2.370 10.861 1.00 97.38 96 CYS A O 1
ATOM 732 N N . SER A 1 97 ? -11.978 -1.221 10.797 1.00 97.25 97 SER A N 1
ATOM 733 C CA . SER A 1 97 ? -12.778 -2.168 11.585 1.00 97.25 97 SER A CA 1
ATOM 734 C C . SER A 1 97 ? -12.887 -3.566 10.973 1.00 97.25 97 SER A C 1
ATOM 736 O O . SER A 1 97 ? -13.226 -4.511 11.677 1.00 97.25 97 SER A O 1
ATOM 738 N N . ASN A 1 98 ? -12.608 -3.717 9.675 1.00 97.50 98 ASN A N 1
ATOM 739 C CA . ASN A 1 98 ? -12.638 -5.020 9.008 1.00 97.50 98 ASN A CA 1
ATOM 740 C C . ASN A 1 98 ? -11.353 -5.822 9.264 1.00 97.50 98 ASN A C 1
ATOM 742 O O . ASN A 1 98 ? -11.321 -7.023 9.011 1.00 97.50 98 ASN A O 1
ATOM 746 N N . VAL A 1 99 ? -10.288 -5.163 9.731 1.00 96.94 99 VAL A N 1
ATOM 747 C CA . VAL A 1 99 ? -8.939 -5.740 9.856 1.00 96.94 99 VAL A CA 1
ATOM 748 C C . VAL A 1 99 ? -8.394 -5.624 11.282 1.00 96.94 99 VAL A C 1
ATOM 750 O O . VAL A 1 99 ? -7.680 -6.506 11.760 1.00 96.94 99 VAL A O 1
ATOM 753 N N . CYS A 1 100 ? -8.708 -4.530 11.968 1.00 96.69 100 CYS A N 1
ATOM 754 C CA . CYS A 1 100 ? -8.195 -4.169 13.279 1.00 96.69 100 CYS A CA 1
ATOM 755 C C . CYS A 1 100 ? -9.315 -4.180 14.321 1.00 96.69 100 CYS A C 1
ATOM 757 O O . CYS A 1 100 ? -10.432 -3.749 14.054 1.00 96.69 100 CYS A O 1
ATOM 759 N N . GLN A 1 101 ? -8.993 -4.622 15.539 1.00 94.56 101 GLN A N 1
ATOM 760 C CA . GLN A 1 101 ? -9.941 -4.624 16.659 1.00 94.56 101 GLN A CA 1
ATOM 761 C C . GLN A 1 101 ? -10.081 -3.243 17.320 1.00 94.56 101 GLN A C 1
ATOM 763 O O . GLN A 1 101 ? -11.171 -2.872 17.739 1.00 94.56 101 GLN A O 1
ATOM 768 N N . ASN A 1 102 ? -8.991 -2.470 17.385 1.00 92.31 102 ASN A N 1
ATOM 769 C CA . ASN A 1 102 ? -8.937 -1.178 18.073 1.00 92.31 102 ASN A CA 1
ATOM 770 C C . ASN A 1 102 ? -8.632 -0.059 17.074 1.00 92.31 102 ASN A C 1
ATOM 772 O O . ASN A 1 102 ? -7.470 0.279 16.853 1.00 92.31 102 ASN A O 1
ATOM 776 N N . CYS A 1 103 ? -9.678 0.493 16.464 1.00 96.06 103 CYS A N 1
ATOM 777 C CA . CYS A 1 103 ? -9.575 1.633 15.555 1.00 96.06 103 CYS A CA 1
ATOM 778 C C . CYS A 1 103 ? -9.874 2.953 16.284 1.00 96.06 103 CYS A C 1
ATOM 780 O O . CYS A 1 103 ? -10.717 2.966 17.186 1.00 96.06 103 CYS A O 1
ATOM 782 N N . PRO A 1 104 ? -9.232 4.070 15.895 1.00 95.50 104 PRO A N 1
ATOM 783 C CA . PRO A 1 104 ? -9.569 5.384 16.431 1.00 95.50 104 PRO A CA 1
ATOM 784 C C . PRO A 1 104 ? -10.997 5.788 16.041 1.00 95.50 104 PRO A C 1
ATOM 786 O O . PRO A 1 104 ? -11.487 5.422 14.975 1.00 95.50 104 PRO A O 1
ATOM 789 N N . SER A 1 105 ? -11.653 6.600 16.872 1.00 89.56 105 SER A N 1
ATOM 790 C CA . SER A 1 105 ? -12.952 7.212 16.543 1.00 89.56 105 SER A CA 1
ATOM 791 C C . SER A 1 105 ? -12.822 8.384 15.566 1.00 89.56 105 SER A C 1
ATOM 793 O O . SER A 1 105 ? -13.741 8.668 14.801 1.00 89.56 105 SER A O 1
ATOM 795 N N . VAL A 1 106 ? -11.668 9.056 15.578 1.00 88.69 106 VAL A N 1
ATOM 796 C CA . VAL A 1 106 ? -11.292 10.117 14.643 1.00 88.69 106 VAL A CA 1
ATOM 797 C C . VAL A 1 106 ? -9.832 9.911 14.269 1.00 88.69 106 VAL A C 1
ATOM 799 O O . VAL A 1 106 ? -8.976 9.786 15.140 1.00 88.69 106 VAL A O 1
ATOM 802 N N . GLN A 1 107 ? -9.550 9.889 12.971 1.00 85.94 107 GLN A N 1
ATOM 803 C CA . GLN A 1 107 ? -8.203 9.724 12.442 1.00 85.94 107 GLN A CA 1
ATOM 804 C C . GLN A 1 107 ? -7.712 11.061 11.887 1.00 85.94 107 GLN A C 1
ATOM 806 O O . GLN A 1 107 ? -8.360 11.660 11.028 1.00 85.94 107 GLN A O 1
ATOM 811 N N . GLN A 1 108 ? -6.546 11.516 12.340 1.00 84.44 108 GLN A N 1
ATOM 812 C CA . GLN A 1 108 ? -5.794 12.513 11.587 1.00 84.44 108 GLN A CA 1
ATOM 813 C C . GLN A 1 108 ? -5.067 11.777 10.469 1.00 84.44 108 GLN A C 1
ATOM 815 O O . GLN A 1 108 ? -4.117 11.038 10.729 1.00 84.44 108 GLN A O 1
ATOM 820 N N . LEU A 1 109 ? -5.545 11.948 9.235 1.00 76.75 109 LEU A N 1
ATOM 821 C CA . LEU A 1 109 ? -4.827 11.466 8.065 1.00 76.75 109 LEU A CA 1
ATOM 822 C C . LEU A 1 109 ? -3.499 12.211 8.004 1.00 76.75 109 LEU A C 1
ATOM 824 O O . LEU A 1 109 ? -3.457 13.418 7.752 1.00 76.75 109 LEU A O 1
ATOM 828 N N . ARG A 1 110 ? -2.403 11.492 8.231 1.00 72.19 110 ARG A N 1
ATOM 829 C CA . ARG A 1 110 ? -1.106 11.948 7.767 1.00 72.19 110 ARG A CA 1
ATOM 830 C C . ARG A 1 110 ? -1.249 12.004 6.258 1.00 72.19 110 ARG A C 1
ATOM 832 O O . ARG A 1 110 ? -1.652 11.027 5.626 1.00 72.19 110 ARG A O 1
ATOM 839 N N . GLN A 1 111 ? -0.980 13.167 5.675 1.00 58.69 111 GLN A N 1
ATOM 840 C CA . GLN A 1 111 ? -0.690 13.178 4.256 1.00 58.69 111 GLN A CA 1
ATOM 841 C C . GLN A 1 111 ? 0.483 12.214 4.107 1.00 58.69 111 GLN A C 1
ATOM 843 O O . GLN A 1 111 ? 1.580 12.497 4.590 1.00 58.69 111 GLN A O 1
ATOM 848 N N . ASN A 1 112 ? 0.236 11.054 3.497 1.00 58.03 112 ASN A N 1
ATOM 849 C CA . ASN A 1 112 ? 1.293 10.332 2.819 1.00 58.03 112 ASN A CA 1
ATOM 850 C C . ASN A 1 112 ? 1.669 11.291 1.691 1.00 58.03 112 ASN A C 1
ATOM 852 O O . ASN A 1 112 ? 1.099 11.226 0.601 1.00 58.03 112 ASN A O 1
ATOM 856 N N . SER A 1 113 ? 2.475 12.311 2.006 1.00 50.03 113 SER A N 1
ATOM 857 C CA . SER A 1 113 ? 3.038 13.164 0.978 1.00 50.03 113 SER A CA 1
ATOM 858 C C . SER A 1 113 ? 3.683 12.192 0.009 1.00 50.03 113 SER A C 1
ATOM 860 O O . SER A 1 113 ? 4.411 11.309 0.479 1.00 50.03 113 SER A O 1
ATOM 862 N N . PRO A 1 1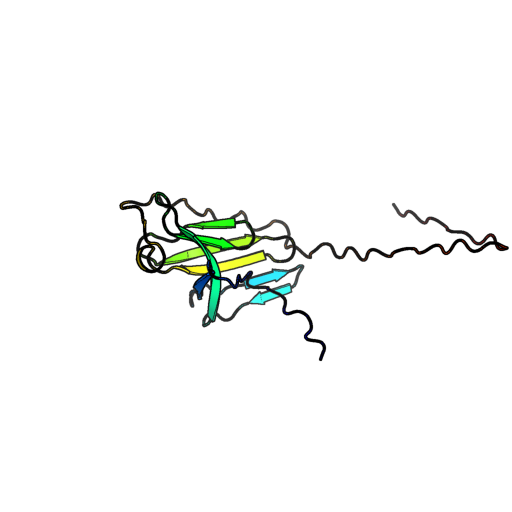14 ? 3.373 12.281 -1.296 1.00 52.66 114 PRO A N 1
ATOM 863 C CA . PRO A 1 114 ? 4.149 11.553 -2.279 1.00 52.66 114 PRO A CA 1
ATOM 864 C C . PRO A 1 114 ? 5.607 11.787 -1.907 1.00 52.66 114 PRO A C 1
ATOM 866 O O . PRO A 1 114 ? 5.994 12.942 -1.687 1.00 52.66 114 PRO A O 1
ATOM 869 N N . SER A 1 115 ? 6.377 10.717 -1.716 1.00 54.03 115 SER A N 1
ATOM 870 C CA . SER A 1 115 ? 7.819 10.899 -1.700 1.00 54.03 115 SER A CA 1
ATOM 871 C C . SER A 1 115 ? 8.162 11.700 -2.950 1.00 54.03 115 SER A C 1
ATOM 873 O O . SER A 1 115 ? 7.544 11.492 -3.997 1.00 54.03 115 SER A O 1
ATOM 875 N N . ASP A 1 116 ? 9.082 12.662 -2.845 1.00 57.28 116 ASP A N 1
ATOM 876 C CA . ASP A 1 116 ? 9.622 13.270 -4.056 1.00 57.28 116 ASP A CA 1
ATOM 877 C C . ASP A 1 116 ? 9.982 12.130 -5.009 1.00 57.28 116 ASP A C 1
ATOM 879 O O . ASP A 1 116 ? 10.603 11.149 -4.576 1.00 57.28 116 ASP A O 1
ATOM 883 N N . GLU A 1 117 ? 9.536 12.235 -6.266 1.00 62.91 117 GLU A N 1
ATOM 884 C CA . GLU A 1 117 ? 9.813 11.212 -7.269 1.00 62.91 117 GLU A CA 1
ATOM 885 C C . GLU A 1 117 ? 11.308 10.870 -7.185 1.00 62.91 117 GLU A C 1
ATOM 887 O O . GLU A 1 117 ? 12.145 11.788 -7.177 1.00 62.91 117 GLU A O 1
ATOM 892 N N . PRO A 1 118 ? 11.668 9.584 -7.020 1.00 66.00 118 PRO A N 1
ATOM 893 C CA . PRO A 1 118 ? 13.041 9.238 -6.724 1.00 66.00 118 PRO A CA 1
ATOM 894 C C . PRO A 1 118 ? 13.955 9.780 -7.821 1.00 66.00 118 PRO A C 1
ATOM 896 O O . PRO A 1 118 ? 13.830 9.413 -8.986 1.00 66.00 118 PRO A O 1
ATOM 899 N N . LYS A 1 119 ? 14.923 10.629 -7.439 1.00 66.88 119 LYS A N 1
ATOM 900 C CA . LYS A 1 119 ? 15.913 11.206 -8.371 1.00 66.88 119 LYS A CA 1
ATOM 901 C C . LYS A 1 119 ? 16.660 10.135 -9.172 1.00 66.88 119 LYS A C 1
ATOM 903 O O . LYS A 1 119 ? 17.193 10.429 -10.238 1.00 66.88 119 LYS A O 1
ATOM 908 N N . THR A 1 120 ? 16.729 8.914 -8.643 1.00 75.38 120 THR A N 1
ATOM 909 C CA . THR A 1 120 ? 17.304 7.744 -9.301 1.00 75.38 120 THR A CA 1
ATOM 910 C C . THR A 1 120 ? 16.479 6.491 -8.996 1.00 75.38 120 THR A C 1
ATOM 912 O O . THR A 1 120 ? 16.181 6.195 -7.839 1.00 75.38 120 THR A O 1
ATOM 915 N N . ILE A 1 121 ? 16.149 5.719 -10.036 1.00 80.56 121 ILE A N 1
ATOM 916 C CA . ILE A 1 121 ? 15.511 4.404 -9.896 1.00 80.56 121 ILE A CA 1
ATOM 917 C C . ILE A 1 121 ? 16.571 3.370 -9.468 1.00 80.56 121 ILE A C 1
ATOM 919 O O . ILE A 1 121 ? 17.640 3.296 -10.085 1.00 80.56 121 ILE A O 1
ATOM 923 N N . PRO A 1 122 ? 16.323 2.569 -8.417 1.00 81.12 122 PRO A N 1
ATOM 924 C CA . PRO A 1 122 ? 17.286 1.595 -7.910 1.00 81.12 122 PRO A CA 1
ATOM 925 C C . PRO A 1 122 ? 17.560 0.456 -8.905 1.00 81.12 122 PRO A C 1
ATOM 927 O O . PRO A 1 122 ? 16.690 0.039 -9.663 1.00 81.12 122 PRO A O 1
ATOM 930 N N . CYS A 1 123 ? 18.779 -0.089 -8.859 1.00 80.62 123 CYS A N 1
ATOM 931 C CA . CYS A 1 123 ? 19.199 -1.252 -9.656 1.00 80.62 123 CYS A CA 1
ATOM 932 C C . CYS A 1 123 ? 19.508 -2.505 -8.819 1.00 80.62 123 CYS A C 1
ATOM 934 O O . CYS A 1 123 ? 19.710 -3.596 -9.367 1.00 80.62 123 CYS A O 1
ATOM 936 N N . GLY A 1 124 ? 19.554 -2.366 -7.490 1.00 68.00 124 GLY A N 1
ATOM 937 C CA . GLY A 1 124 ? 20.302 -3.271 -6.622 1.00 68.00 124 GLY A CA 1
ATOM 938 C C . GLY A 1 124 ? 21.809 -3.084 -6.804 1.00 68.00 124 GLY A C 1
ATOM 939 O O . GLY A 1 124 ? 22.294 -2.806 -7.900 1.00 68.00 124 GLY A O 1
ATOM 940 N N . LYS A 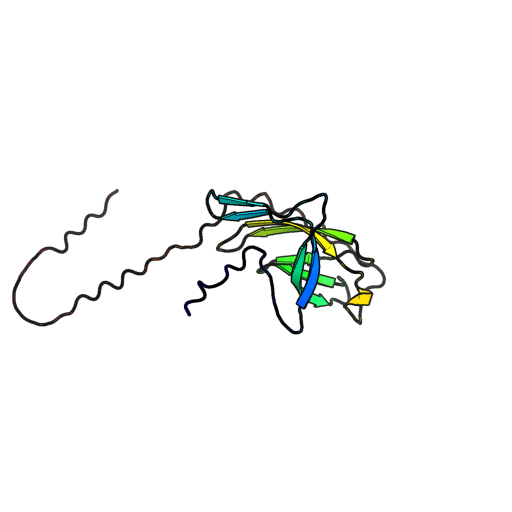1 125 ? 22.595 -3.247 -5.737 1.00 58.22 125 LYS A N 1
ATOM 941 C CA . LYS A 1 125 ? 24.044 -3.385 -5.909 1.00 58.22 125 LYS A CA 1
ATOM 942 C C . LYS A 1 125 ? 24.296 -4.743 -6.560 1.00 58.22 125 LYS A C 1
ATOM 944 O O . LYS A 1 125 ? 24.231 -5.762 -5.879 1.00 58.22 125 LYS A O 1
ATOM 949 N N . SER A 1 126 ? 24.622 -4.775 -7.849 1.00 53.59 126 SER A N 1
ATOM 950 C CA . SER A 1 126 ? 25.250 -5.941 -8.475 1.00 53.59 126 SER A CA 1
ATOM 951 C C . SER A 1 126 ? 26.698 -6.040 -7.985 1.00 53.59 126 SER A C 1
ATOM 953 O O . SER A 1 126 ? 27.653 -5.816 -8.724 1.00 53.59 126 SER A O 1
ATOM 955 N N . GLY A 1 127 ? 26.875 -6.310 -6.694 1.00 45.78 127 GLY A N 1
ATOM 956 C CA . GLY A 1 127 ? 28.165 -6.686 -6.148 1.00 45.78 127 GLY A CA 1
ATOM 957 C C . GLY A 1 127 ? 28.444 -8.118 -6.566 1.00 45.78 127 GLY A C 1
ATOM 958 O O . GLY A 1 127 ? 28.208 -9.036 -5.787 1.00 45.78 127 GLY A O 1
ATOM 959 N N . MET A 1 128 ? 28.927 -8.324 -7.792 1.00 45.34 128 MET A N 1
ATOM 960 C CA . MET A 1 128 ? 29.639 -9.556 -8.104 1.00 45.34 128 MET A CA 1
ATOM 961 C C . MET A 1 128 ? 30.895 -9.535 -7.233 1.00 45.34 128 MET A C 1
ATOM 963 O O . MET A 1 128 ? 31.893 -8.905 -7.574 1.00 45.34 128 MET A O 1
ATOM 967 N N . SER A 1 129 ? 30.813 -10.134 -6.044 1.00 40.72 129 SER A N 1
ATOM 968 C CA . SER A 1 129 ? 31.983 -10.371 -5.210 1.00 40.72 129 SER A CA 1
ATOM 969 C C . SER A 1 129 ? 32.797 -11.432 -5.934 1.00 40.72 129 SER A C 1
ATOM 971 O O . SER A 1 129 ? 32.556 -12.631 -5.800 1.00 40.72 129 SER A O 1
ATOM 973 N N . ILE A 1 130 ? 33.702 -10.985 -6.803 1.00 43.12 130 ILE A N 1
ATOM 974 C CA . ILE A 1 130 ? 34.704 -11.864 -7.383 1.00 43.12 130 ILE A CA 1
ATOM 975 C C . ILE A 1 130 ? 35.619 -12.221 -6.216 1.00 43.12 130 ILE A C 1
ATOM 977 O O . ILE A 1 130 ? 36.499 -11.451 -5.835 1.00 43.12 130 ILE A O 1
ATOM 981 N N . TYR A 1 131 ? 35.357 -13.367 -5.592 1.00 44.50 131 TYR A N 1
ATOM 982 C CA . TYR A 1 131 ? 36.250 -13.956 -4.609 1.00 44.50 131 TYR A CA 1
ATOM 983 C C . TYR A 1 131 ? 37.523 -14.342 -5.367 1.00 44.50 131 TYR A C 1
ATOM 985 O O . TYR A 1 131 ? 37.600 -15.403 -5.989 1.00 44.50 131 TYR A O 1
ATOM 993 N N . MET A 1 132 ? 38.502 -13.435 -5.401 1.00 42.38 132 MET A N 1
ATOM 994 C CA . MET A 1 132 ? 39.804 -13.690 -6.004 1.00 42.38 132 MET A CA 1
ATOM 995 C C . MET A 1 132 ? 40.545 -14.658 -5.080 1.00 42.38 132 MET A C 1
ATOM 997 O O . MET A 1 132 ? 41.278 -14.266 -4.175 1.00 42.38 132 MET A O 1
ATOM 1001 N N . ASN A 1 133 ? 40.276 -15.949 -5.256 1.00 42.72 133 ASN A N 1
ATOM 1002 C CA . ASN A 1 133 ? 40.932 -17.006 -4.510 1.00 42.72 133 ASN A CA 1
ATOM 1003 C C . ASN A 1 133 ? 42.347 -17.169 -5.084 1.00 42.72 133 ASN A C 1
ATOM 1005 O O . ASN A 1 133 ? 42.599 -18.017 -5.941 1.00 42.72 133 ASN A O 1
ATOM 1009 N N . CYS A 1 134 ? 43.262 -16.296 -4.653 1.00 45.09 134 CYS A N 1
ATOM 1010 C CA . CYS A 1 134 ? 44.695 -16.472 -4.853 1.00 45.09 134 CYS A CA 1
ATOM 1011 C C . CYS A 1 134 ? 45.112 -17.713 -4.054 1.00 45.09 134 CYS A C 1
ATOM 1013 O O . CYS A 1 134 ? 45.477 -17.624 -2.883 1.00 45.09 134 CYS A O 1
ATOM 1015 N N . ASN A 1 135 ? 44.995 -18.889 -4.674 1.00 45.94 135 ASN A N 1
ATOM 1016 C CA . ASN A 1 135 ? 45.518 -20.129 -4.123 1.00 45.94 135 ASN A CA 1
ATOM 1017 C C . ASN A 1 135 ? 47.036 -19.989 -4.000 1.00 45.94 135 ASN A C 1
ATOM 1019 O O . ASN A 1 135 ? 47.783 -20.170 -4.959 1.00 45.94 135 ASN A O 1
ATOM 1023 N N . PHE A 1 136 ? 47.485 -19.657 -2.794 1.00 50.69 136 PHE A N 1
ATOM 1024 C CA . PHE A 1 136 ? 48.879 -19.704 -2.400 1.00 50.69 136 PHE A CA 1
ATOM 1025 C C . PHE A 1 136 ? 49.282 -21.178 -2.289 1.00 50.69 136 PHE A C 1
ATOM 1027 O O . PHE A 1 136 ? 49.225 -21.785 -1.220 1.00 50.69 136 PHE A O 1
ATOM 1034 N N . ARG A 1 137 ? 49.655 -21.790 -3.416 1.00 42.34 137 ARG A N 1
ATOM 1035 C CA . ARG A 1 137 ? 50.466 -23.007 -3.406 1.00 42.34 137 ARG A CA 1
ATOM 1036 C C . ARG A 1 137 ? 51.815 -22.703 -4.035 1.00 42.34 137 ARG A C 1
ATOM 1038 O O . ARG A 1 137 ? 51.928 -22.356 -5.202 1.00 42.34 137 ARG A O 1
ATOM 1045 N N . LEU A 1 138 ? 52.796 -22.778 -3.145 1.00 48.94 138 LEU A N 1
ATOM 1046 C CA . LEU A 1 138 ? 54.233 -22.670 -3.307 1.00 48.94 138 LEU A CA 1
ATOM 1047 C C . LEU A 1 138 ? 54.756 -23.108 -4.689 1.00 48.94 138 LEU A C 1
ATOM 1049 O O . LEU A 1 138 ? 54.478 -24.221 -5.127 1.00 48.94 138 LEU A O 1
ATOM 1053 N N . LEU A 1 139 ? 55.659 -22.266 -5.209 1.00 46.69 139 LEU A N 1
ATOM 1054 C CA . LEU A 1 139 ? 56.691 -22.499 -6.231 1.00 46.69 139 LEU A CA 1
ATOM 1055 C C . LEU A 1 139 ? 56.382 -22.001 -7.659 1.00 46.69 139 LEU A C 1
ATOM 1057 O O . LEU A 1 139 ? 55.726 -22.651 -8.459 1.00 46.69 139 LEU A O 1
ATOM 1061 N N . ILE A 1 140 ? 57.045 -20.875 -7.966 1.00 50.50 140 ILE A N 1
ATOM 1062 C CA . ILE A 1 140 ? 57.543 -20.449 -9.284 1.00 50.50 140 ILE A CA 1
ATOM 1063 C C . ILE A 1 140 ? 56.475 -19.942 -10.264 1.00 50.50 140 ILE A C 1
ATOM 1065 O O . ILE A 1 140 ? 55.984 -20.675 -11.114 1.00 50.50 140 ILE A O 1
ATOM 1069 N N . SER A 1 141 ? 56.218 -18.631 -10.234 1.00 42.69 141 SER A N 1
ATOM 1070 C CA . SER A 1 141 ? 56.453 -17.730 -11.380 1.00 42.69 141 SER A CA 1
ATOM 1071 C C . SER A 1 141 ? 55.888 -16.343 -11.091 1.00 42.69 141 SER A C 1
ATOM 1073 O O . SER A 1 141 ? 54.709 -16.161 -10.802 1.00 42.69 141 SER A O 1
ATOM 1075 N N . ILE A 1 142 ? 56.770 -15.356 -11.170 1.00 53.94 142 ILE A N 1
ATOM 1076 C CA . ILE A 1 142 ? 56.473 -13.931 -11.094 1.00 53.94 142 ILE A CA 1
ATOM 1077 C C . ILE A 1 142 ? 55.688 -13.566 -12.361 1.00 53.94 142 ILE A C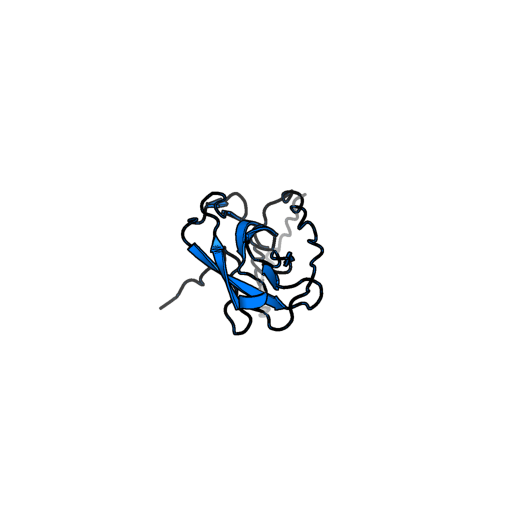 1
ATOM 1079 O O . ILE A 1 142 ? 56.287 -13.308 -13.397 1.00 53.94 142 ILE A O 1
ATOM 1083 N N . PHE A 1 143 ? 54.358 -13.560 -12.301 1.00 45.38 143 PHE A N 1
ATOM 1084 C CA . PHE A 1 143 ? 53.532 -12.921 -13.326 1.00 45.38 143 PHE A CA 1
ATOM 1085 C C . PHE A 1 143 ? 52.521 -11.988 -12.664 1.00 45.38 143 PHE A C 1
ATOM 1087 O O . PHE A 1 143 ? 51.460 -12.384 -12.199 1.00 45.38 143 PHE A O 1
ATOM 1094 N N . LEU A 1 144 ? 52.965 -10.734 -12.573 1.00 46.03 144 LEU A N 1
ATOM 1095 C CA . LEU A 1 144 ? 52.206 -9.491 -12.647 1.00 46.03 144 LEU A CA 1
ATOM 1096 C C . LEU A 1 144 ? 50.690 -9.587 -12.370 1.00 46.03 144 LEU A C 1
ATOM 1098 O O . LEU A 1 144 ? 49.880 -9.700 -13.286 1.00 46.03 144 LEU A O 1
ATOM 1102 N N . CYS A 1 145 ? 50.303 -9.333 -11.119 1.00 42.94 145 CYS A N 1
ATOM 1103 C CA . CYS A 1 145 ? 49.072 -8.589 -10.853 1.00 42.94 145 CYS A CA 1
ATOM 1104 C C . CYS A 1 145 ? 49.329 -7.125 -11.250 1.00 42.94 145 CYS A C 1
ATOM 1106 O O . CYS A 1 145 ? 49.730 -6.312 -10.417 1.00 42.94 145 CYS A O 1
ATOM 1108 N N . THR A 1 146 ? 49.172 -6.769 -12.528 1.00 43.03 146 THR A N 1
ATOM 1109 C CA . THR A 1 146 ? 49.099 -5.351 -12.904 1.00 43.03 146 THR A CA 1
ATOM 1110 C C . THR A 1 146 ? 47.773 -4.792 -12.416 1.00 43.03 146 THR A C 1
ATOM 1112 O O . THR A 1 146 ? 46.724 -5.036 -13.010 1.00 43.03 146 THR A O 1
ATOM 1115 N N . ALA A 1 147 ? 47.836 -4.022 -11.336 1.00 44.88 147 ALA A N 1
ATOM 1116 C CA . ALA A 1 147 ? 46.815 -3.050 -11.001 1.00 44.88 147 ALA A CA 1
ATOM 1117 C C . ALA A 1 147 ? 46.740 -2.012 -12.132 1.00 44.88 147 ALA A C 1
ATOM 1119 O O . ALA A 1 147 ? 47.638 -1.188 -12.286 1.00 44.88 147 ALA A O 1
ATOM 1120 N N . LEU A 1 148 ? 45.671 -2.048 -12.927 1.00 35.88 148 LEU A N 1
ATOM 1121 C CA . LEU A 1 148 ? 45.238 -0.900 -13.718 1.00 35.88 148 LEU A CA 1
ATOM 1122 C C . LEU A 1 148 ? 44.073 -0.250 -12.970 1.00 35.88 148 LEU A C 1
ATOM 1124 O O . LEU A 1 148 ? 42.909 -0.573 -13.184 1.00 35.88 148 LEU A O 1
ATOM 1128 N N . MET A 1 149 ? 44.418 0.648 -12.046 1.00 42.38 149 MET A N 1
ATOM 1129 C CA . MET A 1 149 ? 43.500 1.682 -11.575 1.00 42.38 149 MET A CA 1
ATOM 1130 C C . MET A 1 149 ? 43.371 2.693 -12.713 1.00 42.38 149 MET A C 1
ATOM 1132 O O . MET A 1 149 ? 44.359 3.338 -13.060 1.00 42.38 149 MET A O 1
ATOM 1136 N N . ASN A 1 150 ? 42.190 2.796 -13.322 1.00 38.72 150 ASN A N 1
ATOM 1137 C CA . ASN A 1 150 ? 41.908 3.853 -14.286 1.00 38.72 150 ASN A CA 1
ATOM 1138 C C . ASN A 1 150 ? 41.094 4.969 -13.623 1.00 38.72 150 ASN A C 1
ATOM 1140 O O . ASN A 1 150 ? 40.285 4.714 -12.732 1.00 38.72 150 ASN A O 1
ATOM 1144 N N . LYS A 1 151 ? 41.442 6.182 -14.043 1.00 35.94 151 LYS A N 1
ATOM 1145 C CA . LYS A 1 151 ? 41.142 7.502 -13.486 1.00 35.94 151 LYS A CA 1
ATOM 1146 C C . LYS A 1 151 ? 39.669 7.894 -13.562 1.00 35.94 151 LYS A C 1
ATOM 1148 O O . LYS A 1 151 ? 39.010 7.469 -14.535 1.00 35.94 151 LYS A O 1
#

pLDDT: mean 76.88, std 20.25, range [27.58, 97.5]